Protein AF-A0A1M7RV83-F1 (afdb_monomer)

pLDDT: mean 83.26, std 16.03, range [52.06, 97.56]

Secondary structure (DSSP, 8-state):
-HHHHHHHHHHHHHHHHHHHHHHHTT--HHHHHTTT--HHHHHHHHHHTTPSPHHHHHHHHHHHHHHHHHHHHHHHHHHHT-

Radius of gyration: 19.46 Å; Cα contacts (8 Å, |Δi|>4): 44; chains: 1; bounding box: 50×22×56 Å

Organism: NCBI:txid1861

Solvent-accessible surface area (backbone atoms only — not comparable to full-atom values): 4574 Å² total; per-residue (Å²): 108,70,67,58,54,51,51,53,51,54,53,48,55,51,51,37,52,51,53,20,49,44,45,71,73,66,48,51,62,65,71,56,22,75,76,79,43,54,54,66,54,50,51,50,30,16,45,78,62,63,39,76,40,72,69,56,46,49,55,54,48,52,60,46,51,60,47,50,55,49,54,50,47,53,52,51,60,56,60,76,75,109

Sequence (82 aa):
MRAAVAGVRAAQERLEKVVAQALRNGASVRSVAELGLSANTVQKYGRAHGWPTEQNRERFYESRYDREDREEQESRDGAERA

Mean predicted aligned error: 9.52 Å

Foldseek 3Di:
DVVVVVVVVVVVVVVLVVLLVCVCVPDDLVVSVVVPNDSVSSVVSNVVVDPPDPVNVVVVVVVVVVVVVVVVVVVVVVVVVD

Structure (mmCIF, N/CA/C/O backbone):
data_AF-A0A1M7RV83-F1
#
_entry.id   AF-A0A1M7RV83-F1
#
loop_
_atom_site.group_PDB
_atom_site.id
_atom_site.type_symbol
_atom_site.label_atom_id
_atom_site.label_alt_id
_atom_site.label_comp_id
_atom_site.label_asym_id
_atom_site.label_entity_id
_atom_site.label_seq_id
_atom_site.pdbx_PDB_ins_code
_atom_site.Cartn_x
_atom_site.Cartn_y
_atom_site.Cartn_z
_atom_site.occupancy
_atom_site.B_iso_or_equiv
_atom_site.auth_seq_id
_atom_site.auth_comp_id
_atom_site.auth_asym_id
_atom_site.auth_atom_id
_atom_site.pdbx_PDB_model_num
ATOM 1 N N . MET A 1 1 ? 18.449 -8.268 -21.372 1.00 79.25 1 MET A N 1
ATOM 2 C CA . MET A 1 1 ? 18.286 -8.462 -19.909 1.00 79.25 1 MET A CA 1
ATOM 3 C C . MET A 1 1 ? 18.172 -7.158 -19.115 1.00 79.25 1 MET A C 1
ATOM 5 O O . MET A 1 1 ? 17.175 -7.009 -18.425 1.00 79.25 1 MET A O 1
ATOM 9 N N . ARG A 1 2 ? 19.100 -6.188 -19.215 1.00 92.25 2 ARG A N 1
ATOM 10 C CA . ARG A 1 2 ? 19.035 -4.942 -18.407 1.00 92.25 2 ARG A CA 1
ATOM 11 C C . ARG A 1 2 ? 17.741 -4.135 -18.598 1.00 92.25 2 ARG A C 1
ATOM 13 O O . ARG A 1 2 ? 17.140 -3.726 -17.615 1.00 92.25 2 ARG A O 1
ATOM 20 N N . ALA A 1 3 ? 17.288 -3.973 -19.843 1.00 92.88 3 ALA A N 1
ATOM 21 C CA . ALA A 1 3 ? 16.036 -3.274 -20.147 1.00 92.88 3 ALA A CA 1
ATOM 22 C C . ALA A 1 3 ? 14.804 -3.961 -19.525 1.00 92.88 3 ALA A C 1
ATOM 24 O O . ALA A 1 3 ? 13.951 -3.291 -18.956 1.00 92.88 3 ALA A O 1
ATOM 25 N N . ALA A 1 4 ? 14.748 -5.298 -19.553 1.00 92.88 4 ALA A N 1
ATOM 26 C CA . ALA A 1 4 ? 13.666 -6.059 -18.925 1.00 92.88 4 ALA A CA 1
ATOM 27 C C . ALA A 1 4 ? 13.647 -5.866 -17.398 1.00 92.88 4 ALA A C 1
ATOM 29 O O . ALA A 1 4 ? 12.595 -5.613 -16.822 1.00 92.88 4 ALA A O 1
ATOM 30 N N . VAL A 1 5 ? 14.818 -5.893 -16.749 1.00 97.25 5 VAL A N 1
ATOM 31 C CA . VAL A 1 5 ? 14.939 -5.621 -15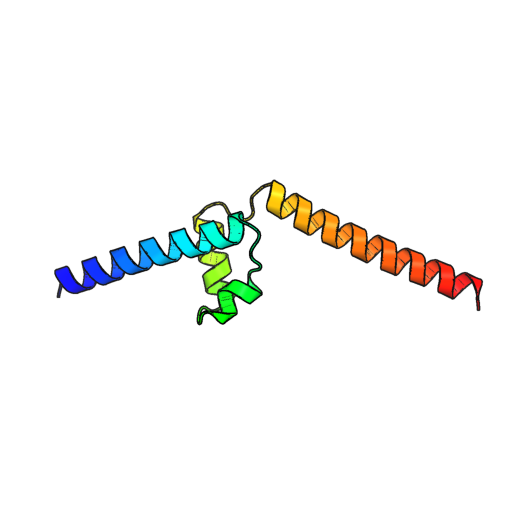.305 1.00 97.25 5 VAL A CA 1
ATOM 32 C C . VAL A 1 5 ? 14.507 -4.191 -14.966 1.00 97.25 5 VAL A C 1
AT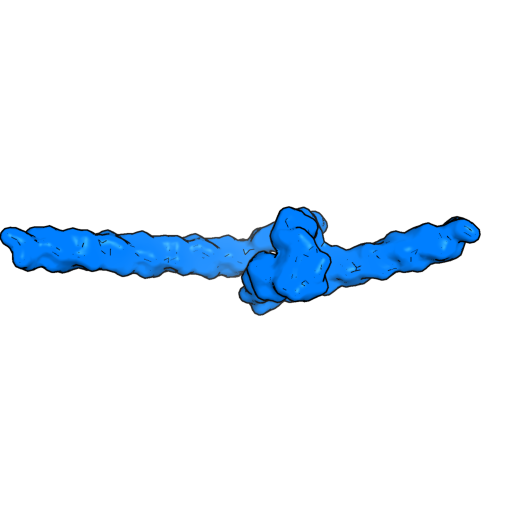OM 34 O O . VAL A 1 5 ? 13.819 -3.982 -13.969 1.00 97.25 5 VAL A O 1
ATOM 37 N N . ALA A 1 6 ? 14.871 -3.207 -15.792 1.00 96.56 6 ALA A N 1
ATOM 38 C CA . ALA A 1 6 ? 14.429 -1.825 -15.611 1.00 96.56 6 ALA A CA 1
ATOM 39 C C . ALA A 1 6 ? 12.901 -1.696 -15.726 1.00 96.56 6 ALA A C 1
ATOM 41 O O . ALA A 1 6 ? 12.281 -1.042 -14.889 1.00 96.56 6 ALA A O 1
ATOM 42 N N . GLY A 1 7 ? 12.292 -2.382 -16.699 1.00 96.75 7 GLY A N 1
ATOM 43 C CA . GLY A 1 7 ? 10.838 -2.428 -16.859 1.00 96.75 7 GLY A CA 1
ATOM 44 C C . GLY A 1 7 ? 10.125 -3.017 -15.641 1.00 96.75 7 GLY A C 1
ATOM 45 O O . GLY A 1 7 ? 9.169 -2.425 -15.145 1.00 96.75 7 GLY A O 1
ATOM 46 N N . VAL A 1 8 ? 10.632 -4.130 -15.100 1.00 97.00 8 VAL A N 1
ATOM 47 C CA . VAL A 1 8 ? 10.080 -4.751 -13.882 1.00 97.00 8 VAL A CA 1
ATOM 48 C C . VAL A 1 8 ? 10.164 -3.802 -12.685 1.00 97.00 8 VAL A C 1
ATOM 50 O O . VAL A 1 8 ? 9.184 -3.648 -11.962 1.00 97.00 8 VAL A O 1
ATOM 53 N N . ARG A 1 9 ? 11.297 -3.114 -12.496 1.00 96.56 9 ARG A N 1
ATOM 54 C CA . ARG A 1 9 ? 11.462 -2.150 -11.394 1.00 96.56 9 ARG A CA 1
ATOM 55 C C . ARG A 1 9 ? 10.486 -0.980 -11.493 1.00 96.56 9 ARG A C 1
ATOM 57 O O . ARG A 1 9 ? 9.871 -0.630 -10.493 1.00 96.56 9 ARG A O 1
ATOM 64 N N . ALA A 1 10 ? 10.308 -0.415 -12.686 1.00 96.75 10 ALA A N 1
ATOM 65 C CA . ALA A 1 10 ? 9.369 0.685 -12.901 1.00 96.75 10 ALA A CA 1
ATOM 66 C C . ALA A 1 10 ? 7.910 0.254 -12.661 1.00 96.75 10 ALA A C 1
ATOM 68 O O . ALA A 1 10 ? 7.130 0.989 -12.052 1.00 96.75 10 ALA A O 1
ATOM 69 N N . ALA A 1 11 ? 7.542 -0.954 -13.102 1.00 96.75 11 ALA A N 1
ATOM 70 C CA . ALA A 1 11 ? 6.219 -1.517 -12.846 1.00 96.75 11 ALA A CA 1
ATOM 71 C C . ALA A 1 11 ? 5.983 -1.746 -11.346 1.00 96.75 11 ALA A C 1
ATOM 73 O O . ALA A 1 11 ? 4.920 -1.396 -10.832 1.00 96.75 11 ALA A O 1
ATOM 74 N N . GLN A 1 12 ? 6.989 -2.269 -10.640 1.00 96.00 12 GLN A N 1
ATOM 75 C CA . GLN A 1 12 ? 6.928 -2.458 -9.197 1.00 96.00 12 GLN A CA 1
ATOM 76 C C . GLN A 1 12 ? 6.761 -1.118 -8.472 1.00 96.00 12 GLN A C 1
ATOM 78 O O . GLN A 1 12 ? 5.824 -0.970 -7.698 1.00 96.00 12 GLN A O 1
ATOM 83 N N . GLU A 1 13 ? 7.578 -0.108 -8.775 1.00 96.81 13 GLU A N 1
ATOM 84 C CA . GLU A 1 13 ? 7.470 1.218 -8.151 1.00 96.81 13 GLU A CA 1
ATOM 85 C C . GLU A 1 13 ? 6.077 1.842 -8.350 1.00 96.81 13 GLU A C 1
ATOM 87 O O . GLU A 1 13 ? 5.512 2.454 -7.440 1.00 96.81 13 GLU A O 1
ATOM 92 N N . ARG A 1 14 ? 5.481 1.660 -9.535 1.00 97.19 14 ARG A N 1
ATOM 93 C CA . ARG A 1 14 ? 4.116 2.121 -9.808 1.00 97.19 14 ARG A CA 1
ATOM 94 C C . ARG A 1 14 ? 3.085 1.382 -8.956 1.00 97.19 14 ARG A C 1
ATOM 96 O O . ARG A 1 14 ? 2.185 2.027 -8.422 1.00 97.19 14 ARG A O 1
ATOM 103 N N . LEU A 1 15 ? 3.214 0.063 -8.824 1.00 96.38 15 LEU A N 1
ATOM 104 C CA . LEU A 1 15 ? 2.333 -0.743 -7.981 1.00 96.38 15 LEU A CA 1
ATOM 105 C C . LEU A 1 15 ? 2.403 -0.294 -6.516 1.00 96.38 15 LEU A C 1
ATOM 107 O O . LEU A 1 15 ? 1.362 -0.081 -5.898 1.00 96.38 15 LEU A O 1
ATOM 111 N N . GLU A 1 16 ? 3.611 -0.087 -5.986 1.00 97.31 16 GLU A N 1
ATOM 112 C CA . GLU A 1 16 ? 3.831 0.356 -4.603 1.00 97.31 16 GLU A CA 1
ATOM 113 C C . GLU A 1 16 ? 3.116 1.687 -4.319 1.00 97.31 16 GLU A C 1
ATOM 115 O O . GLU A 1 16 ? 2.356 1.799 -3.350 1.00 97.31 16 GLU A O 1
ATOM 120 N N . LYS A 1 17 ? 3.262 2.664 -5.223 1.00 96.94 17 LYS A N 1
ATOM 121 C CA . LYS A 1 17 ? 2.600 3.974 -5.118 1.00 96.94 17 LYS A CA 1
ATOM 122 C C . LYS A 1 17 ? 1.075 3.872 -5.175 1.00 96.94 17 LYS A C 1
ATOM 124 O O . LYS A 1 17 ? 0.395 4.535 -4.394 1.00 96.94 17 LYS A O 1
ATOM 129 N N . VAL A 1 18 ? 0.527 3.053 -6.076 1.00 97.25 18 VAL A N 1
ATOM 130 C CA . VAL A 1 18 ? -0.931 2.881 -6.218 1.00 97.25 18 VAL A CA 1
ATOM 131 C C . VAL A 1 18 ? -1.529 2.203 -4.985 1.00 97.25 18 VAL A C 1
ATOM 133 O O . VAL A 1 18 ? -2.559 2.657 -4.486 1.00 97.25 18 VAL A O 1
ATOM 136 N N . VAL A 1 19 ? -0.863 1.178 -4.445 1.00 97.06 19 VAL A N 1
ATOM 137 C CA . VAL A 1 19 ? -1.275 0.518 -3.195 1.00 97.06 19 VAL A CA 1
ATOM 138 C C . VAL A 1 19 ? -1.311 1.521 -2.046 1.00 97.06 19 VAL A C 1
ATOM 140 O O . VAL A 1 19 ? -2.313 1.621 -1.340 1.00 97.06 19 VAL A O 1
ATOM 143 N N . ALA A 1 20 ? -0.253 2.314 -1.883 1.00 95.69 20 ALA A N 1
ATOM 144 C CA . ALA A 1 20 ? -0.211 3.331 -0.843 1.00 95.69 20 ALA A CA 1
ATOM 145 C C . ALA A 1 20 ? -1.303 4.396 -1.009 1.00 95.69 20 ALA A C 1
ATOM 147 O O . ALA A 1 20 ? -1.925 4.792 -0.023 1.00 95.69 20 ALA A O 1
ATOM 148 N N . GLN A 1 21 ? -1.571 4.837 -2.240 1.00 95.75 21 GLN A N 1
ATOM 149 C CA . GLN A 1 21 ? -2.634 5.801 -2.511 1.00 95.75 21 GLN A CA 1
ATOM 150 C C . GLN A 1 21 ? -4.015 5.239 -2.157 1.00 95.75 21 GLN A C 1
ATOM 152 O O . GLN A 1 21 ? -4.808 5.941 -1.535 1.00 95.75 21 GLN A O 1
ATOM 157 N N . ALA A 1 22 ? -4.296 3.976 -2.493 1.00 95.06 22 ALA A N 1
ATOM 158 C CA . ALA A 1 22 ? -5.555 3.329 -2.130 1.00 95.06 22 ALA A CA 1
ATOM 159 C C . ALA A 1 22 ? -5.756 3.308 -0.606 1.00 95.06 22 ALA A C 1
ATOM 161 O O . ALA A 1 22 ? -6.822 3.675 -0.112 1.00 95.06 22 ALA A O 1
ATOM 162 N N . LEU A 1 23 ? -4.710 2.955 0.145 1.00 93.81 23 LEU A N 1
ATOM 163 C CA . LEU A 1 23 ? -4.745 2.927 1.608 1.00 93.81 23 LEU A CA 1
ATOM 164 C C . LEU A 1 23 ? -4.939 4.327 2.218 1.00 93.81 23 LEU A C 1
ATOM 166 O O . LEU A 1 23 ? -5.718 4.492 3.158 1.00 93.81 23 LEU A O 1
ATOM 170 N N . ARG A 1 24 ? -4.271 5.352 1.672 1.00 91.88 24 ARG A N 1
ATOM 171 C CA . ARG A 1 24 ? -4.462 6.761 2.070 1.00 91.88 24 ARG A CA 1
ATOM 172 C C . ARG A 1 24 ? -5.875 7.270 1.774 1.00 91.88 24 ARG A C 1
ATOM 174 O O . ARG A 1 24 ? -6.386 8.085 2.527 1.00 91.88 24 ARG A O 1
ATOM 181 N N . ASN A 1 25 ? -6.514 6.760 0.724 1.00 91.38 25 ASN A N 1
ATOM 182 C CA . ASN A 1 25 ? -7.905 7.075 0.387 1.00 91.38 25 ASN A CA 1
ATOM 183 C C . ASN A 1 25 ? -8.924 6.314 1.262 1.00 91.38 25 ASN A C 1
ATOM 185 O O . ASN A 1 25 ? -10.125 6.431 1.037 1.00 91.38 25 ASN A O 1
ATOM 189 N N . GLY A 1 26 ? -8.464 5.526 2.241 1.00 88.75 26 GLY A N 1
ATOM 190 C CA . GLY A 1 26 ? -9.321 4.820 3.195 1.00 88.75 26 GLY A CA 1
ATOM 191 C C . GLY A 1 26 ? -9.655 3.376 2.821 1.00 88.75 26 GLY A C 1
ATOM 192 O O . GLY A 1 26 ? -10.453 2.751 3.517 1.00 88.75 26 GLY A O 1
ATOM 193 N N . ALA A 1 27 ? -9.050 2.810 1.770 1.00 91.50 27 ALA A N 1
ATOM 194 C CA . ALA A 1 27 ? -9.186 1.380 1.507 1.00 91.50 27 ALA A CA 1
ATOM 195 C C . ALA A 1 27 ? -8.580 0.555 2.656 1.00 91.50 27 ALA A C 1
ATOM 197 O O . ALA A 1 27 ? -7.545 0.907 3.228 1.00 91.50 27 ALA A O 1
ATOM 198 N N . SER A 1 28 ? -9.203 -0.582 2.967 1.00 91.38 28 SER A N 1
ATOM 199 C CA . SER A 1 28 ? -8.678 -1.513 3.966 1.00 91.38 28 SER A CA 1
ATOM 200 C C . SER A 1 28 ? -7.520 -2.345 3.403 1.00 91.38 28 SER A C 1
ATOM 202 O O . SER A 1 28 ? -7.476 -2.656 2.213 1.00 91.38 28 SER A O 1
ATOM 204 N N . VAL A 1 29 ? -6.609 -2.799 4.271 1.00 93.75 29 VAL A N 1
ATOM 205 C CA . VAL A 1 29 ? -5.549 -3.749 3.878 1.00 93.75 29 VAL A CA 1
ATOM 206 C C . VAL A 1 29 ? -6.143 -5.019 3.259 1.00 93.75 29 VAL A C 1
ATOM 208 O O . VAL A 1 29 ? -5.595 -5.536 2.290 1.00 93.75 29 VAL A O 1
ATOM 211 N N . ARG A 1 30 ? -7.278 -5.499 3.787 1.00 94.75 30 ARG A N 1
ATOM 212 C CA . ARG A 1 30 ? -7.971 -6.696 3.294 1.00 94.75 30 ARG A CA 1
ATOM 213 C C . ARG A 1 30 ? -8.462 -6.525 1.858 1.00 94.75 30 ARG A C 1
ATOM 215 O O . ARG A 1 30 ? -8.130 -7.347 1.015 1.00 94.75 30 ARG A O 1
ATOM 222 N N . SER A 1 31 ? -9.186 -5.445 1.573 1.00 95.06 31 SER A N 1
ATOM 223 C CA . SER A 1 31 ? -9.748 -5.197 0.240 1.00 95.06 31 SER A CA 1
ATOM 224 C C . SER A 1 31 ? -8.665 -5.000 -0.824 1.00 95.06 31 SER A C 1
ATOM 226 O O . SER A 1 31 ? -8.841 -5.398 -1.968 1.00 95.06 31 SER A O 1
ATOM 228 N N . VAL A 1 32 ? -7.513 -4.423 -0.462 1.00 95.44 32 VAL A N 1
ATOM 229 C CA . VAL A 1 32 ? -6.368 -4.330 -1.385 1.00 95.44 32 VAL A CA 1
ATOM 230 C C . VAL A 1 32 ? -5.684 -5.692 -1.572 1.00 95.44 32 VAL A C 1
ATOM 232 O O . VAL A 1 32 ? -5.237 -6.003 -2.673 1.00 95.44 32 VAL A O 1
ATOM 235 N N . ALA A 1 33 ? -5.609 -6.524 -0.528 1.00 96.88 33 ALA A N 1
ATOM 236 C CA . ALA A 1 33 ? -5.013 -7.861 -0.608 1.00 96.88 33 ALA A CA 1
ATOM 237 C C . ALA A 1 33 ? -5.808 -8.820 -1.517 1.00 96.88 33 ALA A C 1
ATOM 239 O O . ALA A 1 33 ? -5.218 -9.656 -2.201 1.00 96.88 33 ALA A O 1
ATOM 240 N N . GLU A 1 34 ? -7.130 -8.655 -1.598 1.00 96.38 34 GLU A N 1
ATOM 241 C CA . GLU A 1 34 ? -8.004 -9.417 -2.507 1.00 96.38 34 GLU A CA 1
ATOM 242 C C . GLU A 1 34 ? -7.633 -9.242 -3.995 1.00 96.38 34 GLU A C 1
ATOM 244 O O . GLU A 1 34 ? -7.974 -10.089 -4.816 1.00 96.38 34 GLU A O 1
ATOM 249 N N . LEU A 1 35 ? -6.845 -8.216 -4.345 1.00 93.31 35 LEU A N 1
ATOM 250 C CA . LEU A 1 35 ? -6.317 -7.987 -5.698 1.00 93.31 35 LEU A CA 1
ATOM 251 C C . LEU A 1 35 ? -5.073 -8.835 -6.036 1.00 93.31 35 LEU A C 1
ATOM 253 O O . LEU A 1 35 ? -4.398 -8.575 -7.031 1.00 93.31 35 LEU A O 1
ATOM 257 N N . GLY A 1 36 ? -4.747 -9.837 -5.216 1.00 94.25 36 GLY A N 1
ATOM 258 C CA . GLY A 1 36 ? -3.653 -10.782 -5.469 1.00 94.25 36 GLY A CA 1
ATOM 259 C C . GLY A 1 36 ? -2.327 -10.425 -4.793 1.00 94.25 36 GLY A C 1
ATOM 260 O O . GLY A 1 36 ? -1.292 -11.003 -5.121 1.00 94.25 36 GLY A O 1
ATOM 261 N N . LEU A 1 37 ? -2.339 -9.496 -3.834 1.00 95.19 37 LEU A N 1
ATOM 262 C CA . LEU A 1 37 ? -1.183 -9.191 -2.992 1.00 95.19 37 LEU A CA 1
ATOM 263 C C . LEU A 1 37 ? -1.357 -9.806 -1.608 1.00 95.19 37 LEU A C 1
ATOM 265 O O . LEU A 1 37 ? -2.438 -9.784 -1.030 1.00 95.19 37 LEU A O 1
ATOM 269 N N . SER A 1 38 ? -0.264 -10.288 -1.017 1.00 97.12 38 S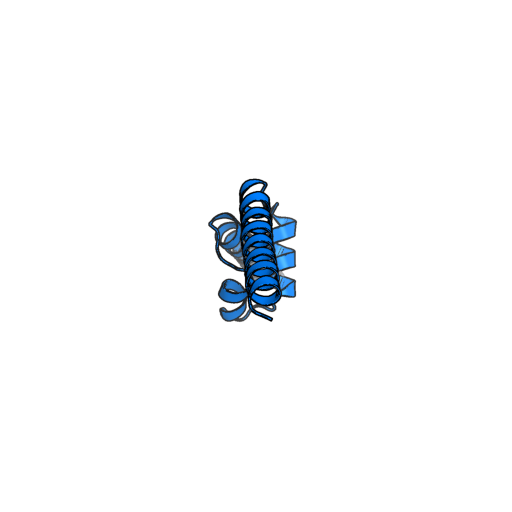ER A N 1
ATOM 270 C CA . SER A 1 38 ? -0.310 -10.662 0.397 1.00 97.12 38 SER A CA 1
ATOM 271 C C . SER A 1 38 ? -0.594 -9.427 1.261 1.00 97.12 38 SER A C 1
ATOM 273 O O . SER A 1 38 ? -0.092 -8.334 0.980 1.00 97.12 38 SER A O 1
ATOM 275 N N . ALA A 1 39 ? -1.338 -9.597 2.355 1.00 96.19 39 ALA A N 1
ATOM 276 C CA . ALA A 1 39 ? -1.608 -8.506 3.295 1.00 96.19 39 ALA A CA 1
ATOM 277 C C . ALA A 1 39 ? -0.313 -7.864 3.832 1.00 96.19 39 ALA A C 1
ATOM 279 O O . ALA A 1 39 ? -0.236 -6.645 3.985 1.00 96.19 39 ALA A O 1
ATOM 280 N N . ASN A 1 40 ? 0.735 -8.667 4.048 1.00 97.25 40 ASN A N 1
ATOM 281 C CA . ASN A 1 40 ? 2.045 -8.180 4.479 1.00 97.25 40 ASN A CA 1
ATOM 282 C C . ASN A 1 40 ? 2.699 -7.280 3.412 1.00 97.25 40 ASN A C 1
ATOM 284 O O . ASN A 1 40 ? 3.230 -6.217 3.726 1.00 97.25 40 ASN A O 1
ATOM 288 N N . THR A 1 41 ? 2.600 -7.653 2.132 1.00 97.56 41 THR A N 1
ATOM 289 C CA . THR A 1 41 ? 3.080 -6.825 1.013 1.00 97.56 41 THR A CA 1
ATOM 290 C C . THR A 1 41 ? 2.342 -5.490 0.953 1.00 97.56 41 THR A C 1
ATOM 292 O O . THR A 1 41 ? 2.976 -4.444 0.831 1.00 97.56 41 THR A O 1
ATOM 295 N N . VAL A 1 42 ? 1.015 -5.509 1.101 1.00 97.06 42 VAL A N 1
ATOM 296 C CA . VAL A 1 42 ? 0.186 -4.294 1.124 1.00 97.06 42 VAL A CA 1
ATOM 297 C C . VAL A 1 42 ? 0.615 -3.360 2.257 1.00 97.06 42 VAL A C 1
ATOM 299 O O . VAL A 1 42 ? 0.844 -2.172 2.031 1.00 97.06 42 VAL A O 1
ATOM 302 N N . GLN A 1 43 ? 0.795 -3.897 3.467 1.00 94.69 43 GLN A N 1
ATOM 303 C CA . GLN A 1 43 ? 1.269 -3.126 4.619 1.00 94.69 43 GLN A CA 1
ATOM 304 C C . GLN A 1 43 ? 2.679 -2.571 4.403 1.00 94.69 43 GLN A C 1
ATOM 306 O O . GLN A 1 43 ? 2.930 -1.411 4.730 1.00 94.69 43 GLN A O 1
ATOM 311 N N . LYS A 1 44 ? 3.595 -3.363 3.831 1.00 97.00 44 LYS A N 1
ATOM 312 C CA . LYS A 1 44 ? 4.955 -2.923 3.496 1.00 97.00 44 LYS A CA 1
ATOM 313 C C . LYS A 1 44 ? 4.933 -1.727 2.542 1.00 97.00 44 LYS A C 1
ATOM 315 O O . LYS A 1 44 ? 5.593 -0.730 2.821 1.00 97.00 44 LYS A O 1
ATOM 320 N N . TYR A 1 45 ? 4.167 -1.809 1.455 1.00 97.19 45 TYR A N 1
ATOM 321 C CA . TYR A 1 45 ? 4.060 -0.731 0.466 1.00 97.19 45 TYR A CA 1
ATOM 322 C C . TYR A 1 45 ? 3.380 0.511 1.039 1.00 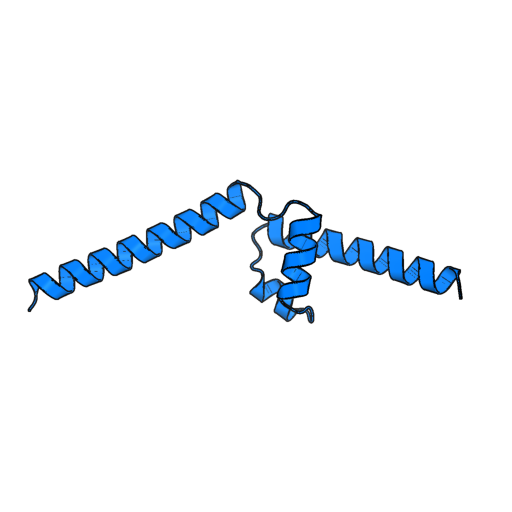97.19 45 TYR A C 1
ATOM 324 O O . TYR A 1 45 ? 3.862 1.623 0.836 1.00 97.19 45 TYR A O 1
ATOM 332 N N . GLY A 1 46 ? 2.329 0.332 1.841 1.00 95.69 46 GLY A N 1
ATOM 333 C CA . GLY A 1 46 ? 1.729 1.430 2.592 1.00 95.69 46 GLY A CA 1
ATOM 334 C C . GLY A 1 46 ? 2.754 2.152 3.473 1.00 95.69 46 GLY A C 1
ATOM 335 O O . GLY A 1 46 ? 2.916 3.367 3.356 1.00 95.69 46 GLY A O 1
ATOM 336 N N . ARG A 1 47 ? 3.495 1.412 4.309 1.00 94.88 47 ARG A N 1
ATOM 337 C CA . ARG A 1 47 ? 4.499 1.977 5.231 1.00 94.88 47 ARG A CA 1
ATOM 338 C C . ARG A 1 47 ? 5.635 2.693 4.508 1.00 94.88 47 ARG A C 1
ATOM 340 O O . ARG A 1 47 ? 6.024 3.777 4.931 1.00 94.88 47 ARG A O 1
ATOM 347 N N . ALA A 1 48 ? 6.120 2.132 3.399 1.00 94.75 48 ALA A N 1
ATOM 348 C CA . ALA A 1 48 ? 7.154 2.754 2.568 1.00 94.75 48 ALA A CA 1
ATOM 349 C C . ALA A 1 48 ? 6.733 4.130 2.021 1.00 94.75 48 ALA A C 1
ATOM 351 O O . ALA A 1 48 ? 7.572 4.983 1.740 1.00 94.75 48 ALA A O 1
ATOM 352 N N . HIS A 1 49 ? 5.426 4.367 1.921 1.00 93.44 49 HIS A N 1
ATOM 353 C CA . HIS A 1 49 ? 4.839 5.605 1.437 1.00 93.44 49 HIS A CA 1
ATOM 354 C C . HIS A 1 49 ? 3.977 6.285 2.513 1.00 93.44 49 HIS A C 1
ATOM 356 O O . HIS A 1 49 ? 2.953 6.888 2.205 1.00 93.44 49 HIS A O 1
ATOM 362 N N . GLY A 1 50 ? 4.368 6.226 3.787 1.00 89.12 50 GLY A N 1
ATOM 363 C CA . GLY A 1 50 ? 3.792 7.077 4.839 1.00 89.12 50 GLY A CA 1
ATOM 364 C C . GLY A 1 50 ? 2.359 6.741 5.267 1.00 89.12 50 GLY A C 1
ATOM 365 O O . GLY A 1 50 ? 1.703 7.569 5.893 1.00 89.12 50 GLY A O 1
ATOM 366 N N . TRP A 1 51 ? 1.856 5.550 4.939 1.00 90.75 51 TRP A N 1
ATOM 367 C CA . TRP A 1 51 ? 0.640 5.005 5.542 1.00 90.75 51 TRP A CA 1
ATOM 368 C C . TRP A 1 51 ? 0.985 4.199 6.814 1.00 90.75 51 TRP A C 1
ATOM 370 O O . TRP A 1 51 ? 1.969 3.455 6.801 1.00 90.75 51 TRP A O 1
ATOM 380 N N . PRO A 1 52 ? 0.190 4.270 7.899 1.00 88.19 52 PRO A N 1
ATOM 381 C CA . PRO A 1 52 ? -1.045 5.039 8.049 1.00 88.19 52 PRO A CA 1
ATOM 382 C C . PRO A 1 52 ? -0.785 6.528 8.309 1.00 88.19 52 PRO A C 1
AT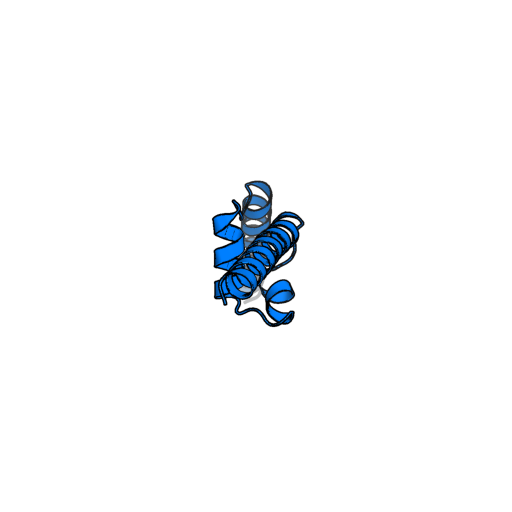OM 384 O O . PRO A 1 52 ? 0.077 6.889 9.119 1.00 88.19 52 PRO A O 1
ATOM 387 N N . THR A 1 53 ? -1.569 7.370 7.630 1.00 85.25 53 THR A N 1
ATOM 388 C CA . THR A 1 53 ? -1.657 8.816 7.885 1.00 85.25 53 THR A CA 1
ATOM 389 C C . THR A 1 53 ? -2.300 9.073 9.247 1.00 85.25 53 THR A C 1
ATOM 391 O O . THR A 1 53 ? -2.912 8.176 9.822 1.00 85.25 53 THR A O 1
ATOM 394 N N . GLU A 1 54 ? -2.185 10.295 9.757 1.00 82.06 54 GLU A N 1
ATOM 395 C CA . GLU A 1 54 ? -2.805 10.694 11.026 1.00 82.06 54 GLU A CA 1
ATOM 396 C C . GLU A 1 54 ? -4.327 10.484 11.010 1.00 82.06 54 GLU A C 1
ATOM 398 O O . GLU A 1 54 ? -4.836 9.757 11.851 1.00 82.06 54 GLU A O 1
ATOM 403 N N . GLN A 1 55 ? -5.020 10.910 9.947 1.00 74.00 55 GLN A N 1
ATOM 404 C CA . GLN A 1 55 ? -6.450 10.613 9.751 1.00 74.00 55 GLN A CA 1
ATOM 405 C C . GLN A 1 55 ? -6.769 9.112 9.695 1.00 74.00 55 GLN A C 1
ATOM 407 O O . GLN A 1 55 ? -7.786 8.664 10.219 1.00 74.00 55 GLN A O 1
ATOM 412 N N . ASN A 1 56 ? -5.924 8.296 9.052 1.00 74.25 56 ASN A N 1
ATOM 413 C CA . ASN A 1 56 ? -6.125 6.845 9.039 1.00 74.25 56 ASN A CA 1
ATOM 414 C C . ASN A 1 56 ? -5.904 6.227 10.425 1.00 74.25 56 ASN A C 1
ATOM 416 O O . ASN A 1 56 ? -6.525 5.210 10.726 1.00 74.25 56 ASN A O 1
ATOM 420 N N . ARG A 1 57 ? -5.019 6.806 11.247 1.00 77.38 57 ARG A N 1
ATOM 421 C CA . ARG A 1 57 ? -4.825 6.397 12.642 1.00 77.38 57 ARG A CA 1
ATOM 422 C C . ARG A 1 57 ? -6.029 6.794 13.477 1.00 77.38 57 ARG A C 1
ATOM 424 O O . ARG A 1 57 ? -6.569 5.923 14.138 1.00 77.38 57 ARG A O 1
ATOM 431 N N . GLU A 1 58 ? -6.475 8.044 13.394 1.00 73.69 58 GLU A N 1
ATOM 432 C CA . GLU A 1 58 ? -7.671 8.543 14.082 1.00 73.69 58 GLU A CA 1
ATOM 433 C C . GLU A 1 58 ? -8.881 7.665 13.778 1.00 73.69 58 GLU A C 1
ATOM 435 O O . GLU A 1 58 ? -9.446 7.108 14.704 1.00 73.69 58 GLU A O 1
ATOM 440 N N . ARG A 1 59 ? -9.181 7.384 12.503 1.00 68.94 59 ARG A N 1
ATOM 441 C CA . ARG A 1 59 ? -10.273 6.464 12.128 1.00 68.94 59 ARG A CA 1
ATOM 442 C C . ARG A 1 59 ? -10.107 5.052 12.685 1.00 68.94 59 ARG A C 1
ATOM 444 O O . ARG A 1 59 ? -11.089 4.392 13.011 1.00 68.94 59 ARG A O 1
ATOM 451 N N . PHE A 1 60 ? -8.874 4.549 12.743 1.00 67.19 60 PHE A N 1
ATOM 452 C CA . PHE A 1 60 ? -8.603 3.225 13.300 1.00 67.19 60 PHE A CA 1
ATOM 453 C C . PHE A 1 60 ? -8.772 3.206 14.827 1.00 67.19 60 PHE A C 1
ATOM 455 O O . PHE A 1 60 ? -9.225 2.200 15.369 1.00 67.19 60 PHE A O 1
ATOM 462 N N . TYR A 1 61 ? -8.436 4.304 15.510 1.00 59.00 61 TYR A N 1
ATOM 463 C CA . TYR A 1 61 ? -8.618 4.459 16.951 1.00 59.00 61 TYR A CA 1
ATOM 464 C C . T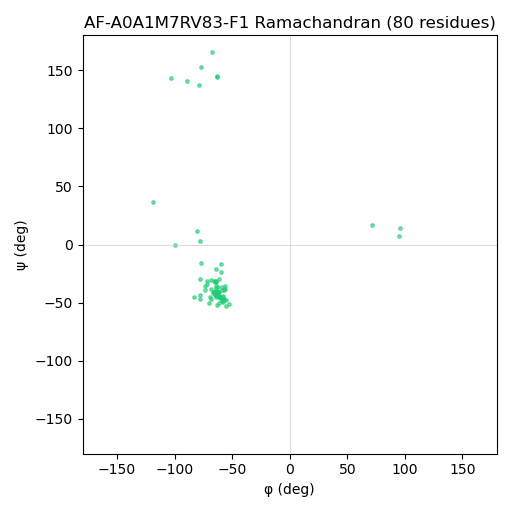YR A 1 61 ? -10.074 4.768 17.317 1.00 59.00 61 TYR A C 1
ATOM 466 O O . TYR A 1 61 ? -10.590 4.106 18.207 1.00 59.00 61 TYR A O 1
ATOM 474 N N . GLU A 1 62 ? -10.769 5.650 16.597 1.00 55.47 62 GLU A N 1
ATOM 475 C CA . GLU A 1 62 ? -12.219 5.877 16.723 1.00 55.47 62 GLU A CA 1
ATOM 476 C C . GLU A 1 62 ? -12.987 4.569 16.536 1.00 55.47 62 GLU A C 1
ATOM 478 O O . GLU A 1 62 ? -13.769 4.195 17.397 1.00 55.47 62 GLU A O 1
ATOM 483 N N . SER A 1 63 ? -12.678 3.785 15.496 1.00 57.06 63 SER A N 1
ATOM 484 C CA . SER A 1 63 ? -13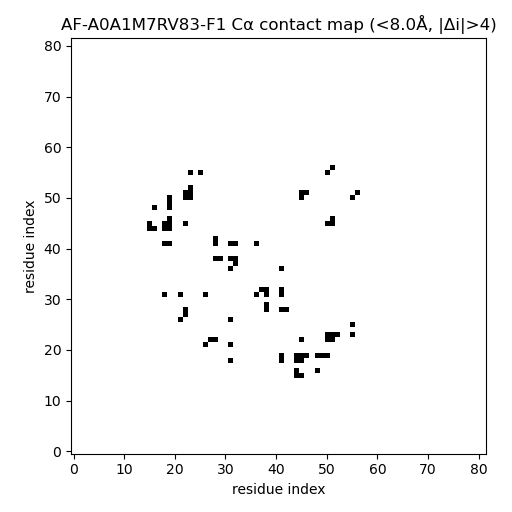.317 2.477 15.293 1.00 57.06 63 SER A CA 1
ATOM 485 C C . SER A 1 63 ? -13.016 1.455 16.403 1.00 57.06 63 SER A C 1
ATOM 487 O O . SER A 1 63 ? -13.741 0.463 16.512 1.00 57.06 63 SER A O 1
ATOM 489 N N . ARG A 1 64 ? -11.938 1.635 17.176 1.00 57.69 64 ARG A N 1
ATOM 490 C CA . ARG A 1 64 ? -11.602 0.803 18.343 1.00 57.69 64 ARG A CA 1
ATOM 491 C C . ARG A 1 64 ? -12.365 1.267 19.578 1.00 57.69 64 ARG A C 1
ATOM 493 O O . ARG A 1 64 ? -12.959 0.417 20.230 1.00 57.69 64 ARG A O 1
ATOM 500 N N . TYR A 1 65 ? -12.409 2.574 19.828 1.00 52.06 65 TYR A N 1
ATOM 501 C CA . TYR A 1 65 ? -13.194 3.164 20.911 1.00 52.06 65 TYR A CA 1
ATOM 502 C C . TYR A 1 65 ? -14.696 2.911 20.725 1.00 52.06 65 TYR A C 1
ATOM 504 O O . TYR A 1 65 ? -15.320 2.430 21.655 1.00 52.06 65 TYR A O 1
ATOM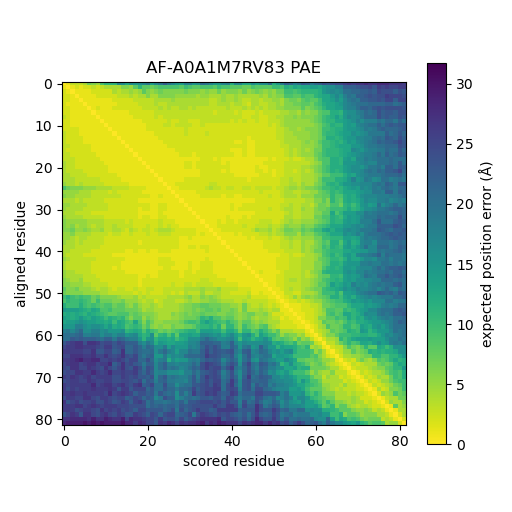 512 N N . ASP A 1 66 ? -15.254 3.073 19.520 1.00 55.12 66 ASP A N 1
ATOM 513 C CA . ASP A 1 66 ? -16.671 2.773 19.233 1.00 55.12 66 ASP A CA 1
ATOM 514 C C . ASP A 1 66 ? -17.040 1.296 19.459 1.00 55.12 66 ASP A C 1
ATOM 516 O O . ASP A 1 66 ? -18.188 0.963 19.762 1.00 55.12 66 ASP A O 1
ATOM 520 N N . ARG A 1 67 ? -16.081 0.379 19.272 1.00 55.22 67 ARG A N 1
ATOM 521 C CA . ARG A 1 67 ? -16.288 -1.048 19.546 1.00 55.22 67 ARG A CA 1
ATOM 522 C C . ARG A 1 67 ? -16.199 -1.337 21.041 1.00 55.22 67 ARG A C 1
ATOM 524 O O . ARG A 1 67 ? -17.065 -2.036 21.551 1.00 55.22 67 ARG A O 1
ATOM 531 N N . GLU A 1 68 ? -15.178 -0.815 21.715 1.00 57.53 68 GLU A N 1
ATOM 532 C CA . GLU A 1 68 ? -14.998 -0.989 23.160 1.00 57.53 68 GLU A CA 1
ATOM 533 C C . GLU A 1 68 ? -16.160 -0.369 23.945 1.00 57.53 68 GLU A C 1
ATOM 535 O O . GLU A 1 68 ? -16.696 -1.037 24.820 1.00 57.53 68 GLU A O 1
ATOM 540 N N . ASP A 1 69 ? -16.642 0.821 23.570 1.00 58.94 69 ASP A N 1
ATOM 541 C CA . ASP A 1 69 ? -17.800 1.459 24.216 1.00 58.94 69 ASP A CA 1
ATOM 542 C C . ASP A 1 69 ? -19.087 0.647 24.029 1.00 58.94 69 ASP A C 1
ATOM 544 O O . ASP A 1 69 ? -19.907 0.559 24.944 1.00 58.94 69 ASP A O 1
ATOM 548 N N . ARG A 1 70 ? -19.282 0.023 22.858 1.00 59.03 70 ARG A N 1
ATOM 549 C CA . ARG A 1 70 ? -20.434 -0.860 22.630 1.00 59.03 70 ARG A CA 1
ATOM 550 C C . ARG A 1 70 ? -20.320 -2.145 23.448 1.00 59.03 70 ARG A C 1
ATOM 552 O O . ARG A 1 70 ? -21.300 -2.543 24.064 1.00 59.03 70 ARG A O 1
ATOM 559 N N . GLU A 1 71 ? -19.149 -2.776 23.467 1.00 60.72 71 GLU A N 1
ATOM 560 C CA . GLU A 1 71 ? -18.904 -3.994 24.250 1.00 60.72 71 GLU A CA 1
ATOM 561 C C . GLU A 1 71 ? -19.021 -3.724 25.763 1.00 60.72 71 GLU A C 1
ATOM 563 O O . GLU A 1 71 ? -19.547 -4.555 26.507 1.00 60.72 71 GLU A O 1
ATOM 568 N N . GLU A 1 72 ? -18.599 -2.547 26.231 1.00 64.31 72 GLU A N 1
ATOM 569 C CA . GLU A 1 72 ? -18.720 -2.133 27.630 1.00 64.31 72 GLU A CA 1
ATOM 570 C C . GLU A 1 72 ? -20.169 -1.784 28.006 1.00 64.31 72 GLU A C 1
ATOM 572 O O . GLU A 1 72 ? -20.629 -2.178 29.080 1.00 64.31 72 GLU A O 1
ATOM 577 N N . GLN A 1 73 ? -20.926 -1.124 27.121 1.00 63.44 73 GLN A N 1
ATOM 578 C CA . GLN A 1 73 ? -22.368 -0.910 27.307 1.00 63.44 73 GLN A CA 1
ATOM 579 C C . GLN A 1 73 ? -23.147 -2.229 27.315 1.00 63.44 73 GLN A C 1
ATOM 581 O O . GLN A 1 73 ? -23.948 -2.450 28.217 1.00 63.44 73 GLN A O 1
ATOM 586 N N . GLU A 1 74 ? -22.872 -3.147 26.384 1.00 66.19 74 GLU A N 1
ATOM 587 C CA . GLU A 1 74 ? -23.502 -4.475 26.356 1.00 66.19 74 GLU A CA 1
ATOM 588 C C . GLU A 1 74 ? -23.172 -5.296 27.614 1.00 66.19 74 GLU A C 1
ATOM 590 O O . GLU A 1 74 ? -24.034 -5.996 28.149 1.00 66.19 74 GLU A O 1
ATOM 595 N N . SER A 1 75 ? -21.948 -5.173 28.137 1.00 67.25 75 SER A N 1
ATOM 596 C CA . SER A 1 75 ? -21.540 -5.821 29.390 1.00 67.25 75 SER A CA 1
ATOM 597 C C . SER A 1 75 ? -22.241 -5.224 30.617 1.00 67.25 75 SER A C 1
ATOM 599 O O . SER A 1 75 ? -22.619 -5.966 31.525 1.00 67.25 75 SER A O 1
ATOM 601 N N . ARG A 1 76 ? -22.442 -3.899 30.656 1.00 63.19 76 ARG A N 1
ATOM 602 C CA . ARG A 1 76 ? -23.179 -3.213 31.734 1.00 63.19 76 ARG A CA 1
ATOM 603 C C . ARG A 1 76 ? -24.671 -3.555 31.705 1.00 63.19 76 ARG A C 1
ATOM 605 O O . ARG A 1 76 ? -25.213 -3.959 32.731 1.00 63.19 76 ARG A O 1
ATOM 612 N N . ASP A 1 77 ? -25.295 -3.504 30.532 1.00 64.00 77 ASP A N 1
ATOM 613 C CA . ASP A 1 77 ? -26.712 -3.839 30.341 1.00 64.00 77 ASP A CA 1
ATOM 614 C C . ASP A 1 77 ? -27.007 -5.322 30.623 1.00 64.00 77 ASP A C 1
ATOM 616 O O . ASP A 1 77 ? -28.093 -5.669 31.092 1.00 64.00 77 ASP A O 1
ATOM 620 N N . GLY A 1 78 ? -26.053 -6.215 30.343 1.00 58.53 78 GLY A N 1
ATOM 621 C CA . GLY A 1 78 ? -26.154 -7.638 30.670 1.00 58.53 78 GLY A CA 1
ATOM 622 C C . GLY A 1 78 ? -26.034 -7.934 32.169 1.00 58.53 78 GLY A C 1
ATOM 623 O O . GLY A 1 78 ? -26.670 -8.870 32.650 1.00 58.53 78 GLY A O 1
ATOM 624 N N . ALA A 1 79 ? -25.265 -7.131 32.913 1.00 60.47 79 ALA A N 1
ATOM 625 C CA . ALA A 1 79 ? -25.090 -7.276 34.358 1.00 60.47 79 ALA A CA 1
ATOM 626 C C . ALA A 1 79 ? -26.280 -6.735 35.173 1.00 60.47 79 ALA A C 1
ATOM 628 O O . ALA A 1 79 ? -26.560 -7.260 36.244 1.00 60.47 79 ALA A O 1
ATOM 629 N N . GLU A 1 80 ? -27.004 -5.727 34.675 1.00 57.94 80 GLU A N 1
ATOM 630 C CA . GLU A 1 80 ? -28.210 -5.187 35.332 1.00 57.94 80 GLU A CA 1
ATOM 631 C C . GLU A 1 80 ? -29.464 -6.063 35.156 1.00 57.94 80 GLU A C 1
ATOM 633 O O . GLU A 1 80 ? -30.450 -5.888 35.873 1.00 57.94 80 GLU A O 1
ATOM 638 N N . ARG A 1 81 ? -29.452 -7.003 34.201 1.00 58.00 81 ARG A N 1
ATOM 639 C CA . ARG A 1 81 ? -30.583 -7.905 33.911 1.00 58.00 81 ARG A CA 1
ATOM 640 C C . ARG A 1 81 ? -30.445 -9.311 34.513 1.00 58.00 81 ARG A C 1
ATOM 642 O O . ARG A 1 81 ? -31.340 -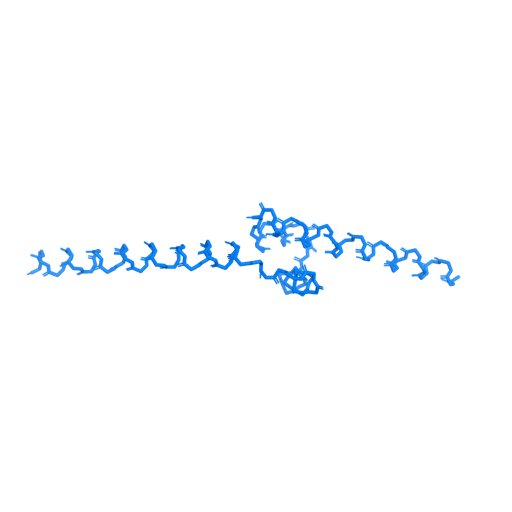10.127 34.284 1.00 58.00 81 ARG A O 1
ATOM 649 N N . ALA A 1 82 ? -29.352 -9.599 35.222 1.00 52.50 82 ALA A N 1
ATOM 650 C CA . ALA A 1 82 ? -29.065 -10.882 35.876 1.00 52.50 82 ALA A CA 1
ATOM 651 C C . ALA A 1 82 ? -29.320 -10.808 37.388 1.00 52.50 82 ALA A C 1
ATOM 653 O O . ALA A 1 82 ? -29.835 -11.811 37.934 1.00 52.50 82 ALA A O 1
#